Protein AF-A0A950EB93-F1 (afdb_monomer_lite)

pLDDT: mean 78.2, std 15.61, range [37.44, 93.44]

Foldseek 3Di:
DPPDDVVVVLVVLCPCVVVLVVLQVVCVVVVPDPVLNVLSVQLNVLSVQSVCCCVPPVPPDDPVSVVSRVVSVVSVVVSVVVCVVVDPPVD

Structure (mmCIF, N/CA/C/O backbone):
data_AF-A0A950EB93-F1
#
_entry.id   AF-A0A950EB93-F1
#
loop_
_atom_site.group_PDB
_atom_site.id
_atom_site.type_symbol
_atom_site.label_atom_id
_atom_site.label_alt_id
_atom_site.label_comp_id
_atom_site.label_asym_id
_atom_site.label_entity_id
_atom_site.label_seq_id
_atom_site.pdbx_PDB_ins_code
_atom_site.Cartn_x
_atom_site.Cartn_y
_atom_site.Cartn_z
_atom_site.occupancy
_atom_site.B_iso_or_equiv
_atom_site.auth_seq_id
_atom_site.auth_comp_id
_atom_site.auth_asym_id
_atom_site.auth_atom_id
_atom_site.pdbx_PDB_model_num
ATOM 1 N N . MET A 1 1 ? -2.356 -10.525 -35.080 1.00 37.44 1 MET A N 1
ATOM 2 C CA . MET A 1 1 ? -2.664 -10.161 -33.682 1.00 37.44 1 MET A CA 1
ATOM 3 C C . MET A 1 1 ? -1.588 -10.737 -32.773 1.00 37.44 1 MET A C 1
ATOM 5 O O . MET A 1 1 ? -1.713 -11.854 -32.305 1.00 37.44 1 MET A O 1
ATOM 9 N N . THR A 1 2 ? -0.513 -9.990 -32.551 1.00 39.56 2 THR A N 1
ATOM 10 C CA . THR A 1 2 ? 0.471 -10.243 -31.483 1.00 39.56 2 THR A CA 1
ATOM 11 C C . THR A 1 2 ? 0.465 -9.004 -30.594 1.00 39.56 2 THR A C 1
ATOM 13 O O . THR A 1 2 ? 1.418 -8.236 -30.547 1.00 39.56 2 THR A O 1
ATOM 16 N N . LEU A 1 3 ? -0.705 -8.744 -30.003 1.00 45.53 3 LEU A N 1
ATOM 17 C CA . LEU A 1 3 ? -1.058 -7.509 -29.287 1.00 45.53 3 LEU A CA 1
ATOM 18 C C . LEU A 1 3 ? -0.623 -7.528 -27.808 1.00 45.53 3 LEU A C 1
ATOM 20 O O . LEU A 1 3 ? -0.939 -6.615 -27.058 1.00 45.53 3 LEU A O 1
ATOM 24 N N . CYS A 1 4 ? 0.133 -8.551 -27.405 1.00 48.12 4 CYS A N 1
ATOM 25 C CA . CYS A 1 4 ? 0.766 -8.670 -26.095 1.00 48.12 4 CYS A CA 1
ATOM 26 C C . CYS A 1 4 ? 2.272 -8.442 -26.258 1.00 48.12 4 CYS A C 1
ATOM 28 O O . CYS A 1 4 ? 3.071 -9.374 -26.203 1.00 48.12 4 CYS A O 1
ATOM 30 N N . GLY A 1 5 ? 2.664 -7.202 -26.547 1.00 49.81 5 GLY A N 1
ATOM 31 C CA . GLY A 1 5 ? 4.054 -6.796 -26.363 1.00 49.81 5 GLY A CA 1
ATOM 32 C C . GLY A 1 5 ? 4.377 -6.664 -24.864 1.00 49.81 5 GLY A C 1
ATOM 33 O O . GLY A 1 5 ? 3.453 -6.543 -24.060 1.00 49.81 5 GLY A O 1
ATOM 34 N N . PRO A 1 6 ? 5.663 -6.561 -24.473 1.00 48.91 6 PRO A N 1
ATOM 35 C CA . PRO A 1 6 ? 6.117 -6.355 -23.082 1.00 48.91 6 PRO A CA 1
ATOM 36 C C . PRO A 1 6 ? 5.498 -5.137 -22.366 1.00 48.91 6 PRO A C 1
ATOM 38 O O . PRO A 1 6 ? 5.728 -4.916 -21.179 1.00 48.91 6 PRO A O 1
ATOM 41 N N . ALA A 1 7 ? 4.744 -4.317 -23.101 1.00 47.22 7 ALA A N 1
ATOM 42 C CA . ALA A 1 7 ? 3.968 -3.199 -22.602 1.00 47.22 7 ALA A CA 1
ATOM 43 C C . ALA A 1 7 ? 2.771 -3.637 -21.739 1.00 47.22 7 ALA A C 1
ATOM 45 O O . ALA A 1 7 ? 2.458 -2.937 -20.784 1.00 47.22 7 ALA A O 1
ATOM 46 N N . THR A 1 8 ? 2.117 -4.777 -22.002 1.00 48.03 8 THR A N 1
ATOM 47 C CA . THR A 1 8 ? 0.878 -5.152 -21.286 1.00 48.03 8 THR A CA 1
ATOM 48 C C . THR A 1 8 ? 1.110 -5.729 -19.891 1.00 48.03 8 THR A C 1
ATOM 50 O O . THR A 1 8 ? 0.263 -5.541 -19.024 1.00 48.03 8 THR A O 1
ATOM 53 N N . GLU A 1 9 ? 2.263 -6.351 -19.618 1.00 51.16 9 GLU A N 1
ATOM 54 C CA . GLU A 1 9 ? 2.582 -6.826 -18.259 1.00 51.16 9 GLU A CA 1
ATOM 55 C C . GLU A 1 9 ? 2.673 -5.673 -17.255 1.00 51.16 9 GLU A C 1
ATOM 57 O O . GLU A 1 9 ? 2.283 -5.830 -16.105 1.00 51.16 9 GLU A O 1
ATOM 62 N N . SER A 1 10 ? 3.124 -4.490 -17.688 1.00 52.03 10 SER A N 1
ATOM 63 C CA . SER A 1 10 ? 3.315 -3.343 -16.791 1.00 52.03 10 SER A CA 1
ATOM 64 C C . SER A 1 10 ? 2.004 -2.686 -16.337 1.00 52.03 10 SER A C 1
ATOM 66 O O . SER A 1 10 ? 2.002 -1.998 -15.320 1.00 52.03 10 SER A O 1
ATOM 68 N N . TYR A 1 11 ? 0.889 -2.895 -17.049 1.00 53.62 11 TYR A N 1
ATOM 69 C CA . TYR A 1 11 ? -0.393 -2.238 -16.746 1.00 53.62 11 TYR A CA 1
ATOM 70 C C . TYR A 1 11 ? -1.349 -3.081 -15.900 1.00 53.62 11 TYR A C 1
ATOM 72 O O . TYR A 1 11 ? -2.151 -2.502 -15.167 1.00 53.62 11 TYR A O 1
ATOM 80 N N . THR A 1 12 ? -1.235 -4.416 -15.910 1.00 55.16 12 THR A N 1
ATOM 81 C CA . THR A 1 12 ? -1.984 -5.312 -14.993 1.00 55.16 12 THR A CA 1
ATOM 82 C C . THR A 1 12 ? -1.780 -4.913 -13.531 1.00 55.16 12 THR A C 1
ATOM 84 O O . THR A 1 12 ? -2.636 -5.048 -12.663 1.00 55.16 12 THR A O 1
ATOM 87 N N . TYR A 1 13 ? -0.626 -4.330 -13.282 1.00 53.97 13 TYR A N 1
ATOM 88 C CA . TYR A 1 13 ? -0.173 -3.812 -12.022 1.00 53.97 13 TYR A CA 1
ATOM 89 C C . TYR A 1 13 ? -0.898 -2.523 -11.552 1.00 53.97 13 TYR A C 1
ATOM 91 O O . TYR A 1 13 ? -1.045 -2.276 -10.353 1.00 53.97 13 TYR A O 1
ATOM 99 N N . LEU A 1 14 ? -1.464 -1.701 -12.430 1.00 64.19 14 LEU A N 1
ATOM 100 C CA . LEU A 1 14 ? -2.201 -0.510 -11.974 1.00 64.19 14 LEU A CA 1
ATOM 101 C C . LEU A 1 14 ? -3.633 -0.807 -11.501 1.00 64.19 14 LEU A C 1
ATOM 103 O O . LEU A 1 14 ? -4.280 0.082 -10.952 1.00 64.19 14 LEU A O 1
ATOM 107 N N . ILE A 1 15 ? -4.107 -2.052 -11.620 1.00 72.19 15 ILE A N 1
ATOM 108 C CA . ILE A 1 15 ? -5.468 -2.454 -11.224 1.00 72.19 15 ILE A CA 1
ATOM 109 C C . ILE A 1 15 ? -5.737 -2.208 -9.728 1.00 72.19 15 ILE A C 1
ATOM 111 O O . ILE A 1 15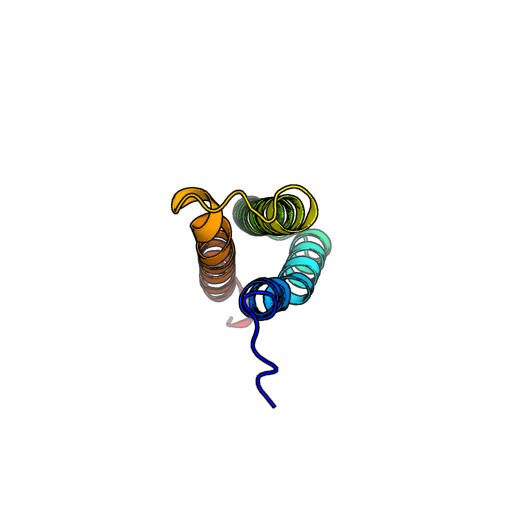 ? -6.858 -1.876 -9.352 1.00 72.19 15 ILE A O 1
ATOM 115 N N . LEU A 1 16 ? -4.714 -2.305 -8.870 1.00 77.50 16 LEU A N 1
ATOM 116 C CA . LEU A 1 16 ? -4.852 -2.079 -7.423 1.00 77.50 16 LEU A CA 1
ATOM 117 C C . LEU A 1 16 ? -4.879 -0.599 -7.016 1.00 77.50 16 LEU A C 1
ATOM 119 O O . LEU A 1 16 ? -5.306 -0.288 -5.907 1.00 77.50 16 LEU A O 1
ATOM 123 N N . ALA A 1 17 ? -4.463 0.322 -7.889 1.00 80.31 17 ALA A N 1
ATOM 124 C CA . ALA A 1 17 ? -4.414 1.749 -7.572 1.00 80.31 17 ALA A CA 1
ATOM 125 C C . ALA A 1 17 ? -5.766 2.329 -7.096 1.00 80.31 17 ALA A C 1
ATOM 127 O O . ALA A 1 17 ? -5.780 2.946 -6.030 1.00 80.31 17 ALA A O 1
ATOM 128 N N . PRO A 1 18 ? -6.906 2.121 -7.793 1.00 83.25 18 PRO A N 1
ATOM 129 C CA . PRO A 1 18 ? -8.195 2.638 -7.328 1.00 83.25 18 PRO A CA 1
ATOM 130 C C . PRO A 1 18 ? -8.618 2.042 -5.982 1.00 83.25 18 PRO A C 1
ATOM 132 O O . PRO A 1 18 ? -9.113 2.769 -5.125 1.00 83.25 18 PRO A O 1
ATOM 135 N N . ALA A 1 19 ? -8.376 0.745 -5.765 1.00 86.81 19 ALA A N 1
ATOM 136 C CA . ALA A 1 19 ? -8.707 0.087 -4.505 1.00 86.81 19 ALA A CA 1
ATOM 137 C C . ALA A 1 19 ? -7.921 0.694 -3.333 1.00 86.81 19 ALA A C 1
ATOM 139 O O . ALA A 1 19 ? -8.517 1.045 -2.319 1.00 86.81 19 ALA A O 1
ATOM 140 N N . ILE A 1 20 ? -6.609 0.894 -3.496 1.00 88.25 20 ILE A N 1
ATOM 141 C CA . ILE A 1 20 ? -5.753 1.480 -2.454 1.00 88.25 20 ILE A CA 1
ATOM 142 C C . ILE A 1 20 ? -6.146 2.935 -2.161 1.00 88.25 20 ILE A C 1
ATOM 144 O O . ILE A 1 20 ? -6.168 3.354 -1.009 1.00 88.25 20 ILE A O 1
ATOM 148 N N . VAL A 1 21 ? -6.481 3.728 -3.180 1.00 89.81 21 VAL A N 1
ATOM 149 C CA . VAL A 1 21 ? -6.900 5.125 -2.967 1.00 89.81 21 VAL A CA 1
ATOM 150 C C . VAL A 1 21 ? -8.203 5.191 -2.167 1.00 89.81 21 VAL A C 1
ATOM 152 O O . VAL A 1 21 ? -8.316 5.998 -1.242 1.00 89.81 21 VAL A O 1
ATOM 155 N N . LEU A 1 22 ? -9.170 4.324 -2.481 1.00 90.44 22 LEU A N 1
ATOM 156 C CA . LEU A 1 22 ? -10.425 4.248 -1.735 1.00 90.44 22 LEU A CA 1
ATOM 157 C C . LEU A 1 22 ? -10.207 3.778 -0.295 1.00 90.44 22 LEU A C 1
ATOM 159 O O . LEU A 1 22 ? -10.802 4.353 0.616 1.00 90.44 22 LEU A O 1
ATOM 163 N N . THR A 1 23 ? -9.333 2.794 -0.060 1.00 89.25 23 THR A N 1
ATOM 164 C CA . THR A 1 23 ? -9.030 2.341 1.307 1.00 89.25 23 THR A CA 1
ATOM 165 C C . THR A 1 23 ? -8.298 3.408 2.115 1.00 89.25 23 THR A C 1
ATOM 167 O O . THR A 1 23 ? -8.617 3.581 3.287 1.00 89.25 23 THR A O 1
ATOM 170 N N . VAL A 1 24 ? -7.391 4.189 1.513 1.00 92.00 24 VAL A N 1
ATOM 171 C CA . VAL A 1 24 ? -6.772 5.361 2.168 1.00 92.00 24 VAL A CA 1
ATOM 172 C C . VAL A 1 24 ? -7.842 6.380 2.555 1.00 92.00 24 VAL A C 1
ATOM 174 O O . VAL A 1 24 ? -7.899 6.806 3.710 1.00 92.00 24 VAL A O 1
ATOM 177 N N . ALA A 1 25 ? -8.709 6.757 1.613 1.00 91.94 25 ALA A N 1
ATOM 178 C CA . ALA A 1 25 ? -9.773 7.723 1.869 1.00 91.94 25 ALA A CA 1
ATOM 179 C C . ALA A 1 25 ? -10.710 7.243 2.990 1.00 91.94 25 ALA A C 1
ATOM 181 O O . ALA A 1 25 ? -11.042 8.015 3.891 1.00 91.94 25 ALA A O 1
ATOM 182 N N . HIS A 1 26 ? -11.068 5.957 2.982 1.00 90.25 26 HIS A N 1
ATOM 183 C CA . HIS A 1 26 ? -11.883 5.344 4.023 1.00 90.25 26 HIS A CA 1
ATOM 184 C C . HIS A 1 26 ? -11.168 5.315 5.381 1.00 90.25 26 HIS A C 1
ATOM 186 O O . HIS A 1 26 ? -11.727 5.792 6.365 1.00 90.25 26 HIS A O 1
ATOM 192 N N . ALA A 1 27 ? -9.919 4.845 5.445 1.00 88.44 27 ALA A N 1
ATOM 193 C CA . ALA A 1 27 ? -9.159 4.722 6.690 1.00 88.44 27 ALA A CA 1
ATOM 194 C C . ALA A 1 27 ? -8.979 6.068 7.413 1.00 88.44 27 ALA A C 1
ATOM 196 O O . ALA A 1 27 ? -9.054 6.144 8.644 1.00 88.44 27 ALA A O 1
ATOM 197 N N . TYR A 1 28 ? -8.769 7.148 6.655 1.00 89.56 28 TYR A N 1
ATOM 198 C CA . TYR A 1 28 ? -8.662 8.499 7.209 1.00 89.56 28 TYR A CA 1
ATOM 199 C C . TYR A 1 28 ? -10.031 9.125 7.509 1.00 89.56 28 TYR A C 1
ATOM 201 O O . TYR A 1 28 ? -10.161 9.805 8.528 1.00 89.56 28 TYR A O 1
ATOM 209 N N . GLY A 1 29 ? -11.048 8.878 6.677 1.00 89.00 29 GLY A N 1
ATOM 210 C CA . GLY A 1 29 ? -12.413 9.368 6.891 1.00 89.00 29 GLY A CA 1
ATOM 211 C C . GLY A 1 29 ? -13.096 8.742 8.111 1.00 89.00 29 GLY A C 1
ATOM 212 O O . GLY A 1 29 ? -13.684 9.456 8.919 1.00 89.00 29 GLY A O 1
ATOM 213 N N . ALA A 1 30 ? -12.946 7.429 8.293 1.00 86.56 30 ALA A N 1
ATOM 214 C CA . ALA A 1 30 ? -13.494 6.668 9.416 1.00 86.56 30 ALA A CA 1
ATOM 215 C C . ALA A 1 30 ? -12.658 6.782 10.706 1.00 86.56 30 ALA A C 1
ATOM 217 O O . ALA A 1 30 ? -13.028 6.210 11.725 1.00 86.56 30 ALA A O 1
ATOM 218 N N . ARG A 1 31 ? -11.533 7.519 10.682 1.00 85.19 31 ARG A N 1
ATOM 219 C CA . ARG A 1 31 ? -10.586 7.647 11.809 1.00 85.19 31 ARG A CA 1
ATOM 220 C C . ARG A 1 31 ? -10.170 6.289 12.391 1.00 85.19 31 ARG A C 1
ATOM 222 O O . ARG A 1 31 ? -10.121 6.124 13.608 1.00 85.19 31 ARG A O 1
ATOM 229 N N . GLN A 1 32 ? -9.828 5.345 11.513 1.00 85.69 32 GLN A N 1
ATOM 230 C CA . GLN A 1 32 ? -9.318 4.033 11.914 1.00 85.69 32 GLN A CA 1
ATOM 231 C C . GLN A 1 32 ? -8.083 4.160 12.831 1.00 85.69 32 GLN A C 1
ATOM 233 O O . GLN A 1 32 ? -7.381 5.184 12.790 1.00 85.69 32 GLN A O 1
ATOM 238 N N . PRO A 1 33 ? -7.782 3.136 13.651 1.00 87.50 33 PRO A N 1
ATOM 239 C CA . PRO A 1 33 ? -6.612 3.136 14.518 1.00 87.50 33 PRO A CA 1
ATOM 240 C C . PRO A 1 33 ? -5.318 3.432 13.749 1.00 87.50 33 PRO A C 1
ATOM 242 O O . PRO A 1 33 ? -5.163 3.117 12.565 1.00 87.50 33 PRO A O 1
ATOM 245 N N . VAL A 1 34 ? -4.360 4.050 14.446 1.00 88.88 34 VAL A N 1
ATOM 246 C CA . VAL A 1 34 ? -3.092 4.535 13.866 1.00 88.88 34 VAL A CA 1
ATOM 247 C C . VAL A 1 34 ? -2.327 3.418 13.149 1.00 88.88 34 VAL A C 1
ATOM 249 O O . VAL A 1 34 ? -1.720 3.670 12.111 1.00 88.88 34 VAL A O 1
ATOM 252 N N . LEU A 1 35 ? -2.412 2.182 13.652 1.00 89.19 35 LEU A N 1
ATOM 253 C CA . LEU A 1 35 ? -1.791 1.005 13.042 1.00 89.19 35 LEU A CA 1
ATOM 254 C C . LEU A 1 35 ? -2.357 0.722 11.642 1.00 89.19 35 LEU A C 1
ATOM 256 O O . LEU A 1 35 ? -1.595 0.610 10.682 1.00 89.19 35 LEU A O 1
ATOM 260 N N . LEU A 1 36 ? -3.686 0.680 11.504 1.00 87.88 36 LEU A N 1
ATOM 261 C CA . LEU A 1 36 ? -4.365 0.454 10.226 1.00 87.88 36 LEU A CA 1
ATOM 262 C C . LEU A 1 36 ? -4.082 1.586 9.230 1.00 87.88 36 LEU A C 1
ATOM 264 O O . LEU A 1 36 ? -3.756 1.333 8.069 1.00 87.88 36 LEU A O 1
ATOM 268 N N . ARG A 1 37 ? -4.099 2.839 9.698 1.00 90.06 37 ARG A N 1
ATOM 269 C CA . ARG A 1 37 ? -3.732 4.005 8.876 1.00 90.06 37 ARG A CA 1
ATOM 270 C C . ARG A 1 37 ? -2.278 3.943 8.405 1.00 90.06 37 ARG A C 1
ATOM 272 O O . ARG A 1 37 ? -2.001 4.281 7.255 1.00 90.06 37 ARG A O 1
ATOM 279 N N . GLY A 1 38 ? -1.362 3.488 9.260 1.00 91.00 38 GLY A N 1
ATOM 280 C CA . GLY A 1 38 ? 0.045 3.276 8.917 1.00 91.00 38 GLY A CA 1
ATOM 281 C C . GLY A 1 38 ? 0.232 2.213 7.833 1.00 91.00 38 GLY A C 1
ATOM 282 O O . GLY A 1 38 ? 0.948 2.452 6.858 1.00 91.00 38 GLY A O 1
ATOM 283 N N . LEU A 1 39 ? -0.462 1.077 7.945 1.00 90.50 39 LEU A N 1
ATOM 284 C CA . LEU A 1 39 ? -0.417 0.004 6.945 1.00 90.50 39 LEU A CA 1
ATOM 285 C C . LEU A 1 39 ? -0.930 0.463 5.579 1.00 90.50 39 LEU A C 1
ATOM 287 O O . LEU A 1 39 ? -0.240 0.297 4.574 1.00 90.50 39 LEU A O 1
ATOM 291 N N . VAL A 1 40 ? -2.099 1.104 5.543 1.00 91.81 40 VAL A N 1
ATOM 292 C CA . VAL A 1 40 ? -2.702 1.601 4.296 1.00 91.81 40 VAL A CA 1
ATOM 293 C C . VAL A 1 40 ? -1.836 2.674 3.642 1.00 91.81 40 VAL A C 1
ATOM 295 O O . VAL A 1 40 ? -1.637 2.655 2.427 1.00 91.81 40 VAL A O 1
ATOM 298 N N . SER A 1 41 ? -1.251 3.567 4.441 1.00 93.44 41 SER A N 1
ATOM 299 C CA . SER A 1 41 ? -0.323 4.585 3.934 1.00 93.44 41 SER A CA 1
ATOM 300 C C . SER A 1 41 ? 0.933 3.954 3.332 1.00 93.44 41 SER A C 1
ATOM 302 O O . SER A 1 41 ? 1.411 4.408 2.297 1.00 93.44 41 SER A O 1
ATOM 304 N N . THR A 1 42 ? 1.442 2.881 3.942 1.00 92.31 42 THR A N 1
ATOM 305 C CA . THR A 1 42 ? 2.621 2.151 3.452 1.00 92.31 42 THR A CA 1
ATOM 306 C C . THR A 1 42 ? 2.318 1.396 2.154 1.00 92.31 42 THR A C 1
ATOM 308 O O . THR 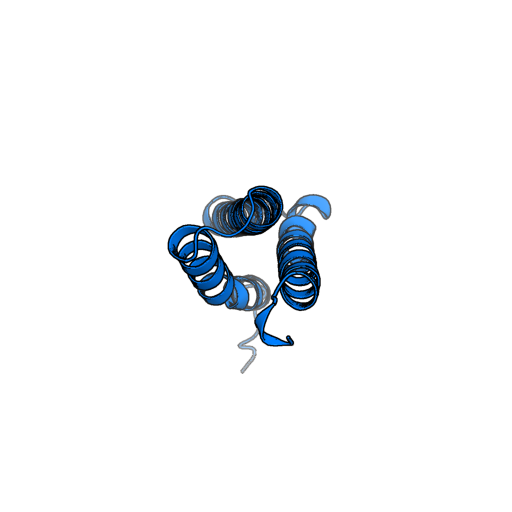A 1 42 ? 3.111 1.421 1.214 1.00 92.31 42 THR A O 1
ATOM 311 N N . ALA A 1 43 ? 1.141 0.770 2.048 1.00 90.81 43 ALA A N 1
ATOM 312 C CA . ALA A 1 43 ? 0.689 0.162 0.796 1.00 90.81 43 ALA A CA 1
ATOM 313 C C . ALA A 1 43 ? 0.592 1.209 -0.329 1.00 90.81 43 ALA A C 1
ATOM 315 O O . ALA A 1 43 ? 1.047 0.963 -1.452 1.00 90.81 43 ALA A O 1
ATOM 316 N N . PHE A 1 44 ? 0.060 2.395 -0.015 1.00 90.94 44 PHE A N 1
ATOM 317 C CA . PHE A 1 44 ? -0.066 3.506 -0.955 1.00 90.94 44 PHE A CA 1
ATOM 318 C C . PHE A 1 44 ? 1.284 4.060 -1.423 1.00 90.94 44 PHE A C 1
ATOM 320 O O . PHE A 1 44 ? 1.472 4.263 -2.625 1.00 90.94 44 PHE A O 1
ATOM 327 N N . THR A 1 45 ? 2.253 4.251 -0.524 1.00 91.56 45 THR A N 1
ATOM 328 C CA . THR A 1 45 ? 3.593 4.721 -0.911 1.00 91.56 45 THR A CA 1
ATOM 329 C C . THR A 1 45 ? 4.316 3.716 -1.806 1.00 91.56 45 THR A C 1
ATOM 331 O O . THR A 1 45 ? 4.940 4.124 -2.786 1.00 91.56 45 THR A O 1
ATOM 334 N N . PHE A 1 46 ? 4.187 2.411 -1.548 1.00 89.31 46 PHE A N 1
ATOM 335 C CA . PHE A 1 46 ? 4.730 1.381 -2.440 1.00 89.31 46 PHE A CA 1
ATOM 336 C C . PHE A 1 46 ? 4.064 1.381 -3.817 1.00 89.31 46 PHE A C 1
ATOM 338 O O . PHE A 1 46 ? 4.759 1.256 -4.825 1.00 89.31 46 PHE A O 1
ATOM 345 N N . GLN A 1 47 ? 2.750 1.601 -3.889 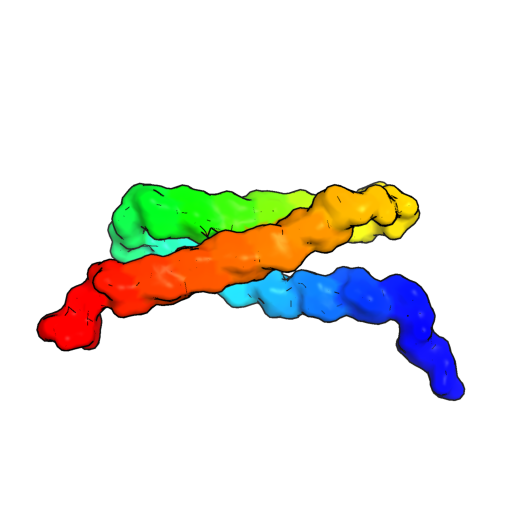1.00 87.69 47 GLN A N 1
ATOM 346 C CA . GLN A 1 47 ? 2.053 1.699 -5.171 1.00 87.69 47 GLN A CA 1
ATOM 347 C C . GLN A 1 47 ? 2.492 2.942 -5.964 1.00 87.69 47 GLN A C 1
ATOM 349 O O . GLN A 1 47 ? 2.723 2.852 -7.171 1.00 87.69 47 GLN A O 1
ATOM 354 N N . LEU A 1 48 ? 2.672 4.087 -5.293 1.00 88.19 48 LEU A N 1
ATOM 355 C CA . LEU A 1 48 ? 3.233 5.296 -5.905 1.00 88.19 48 LEU A CA 1
ATOM 356 C C . LEU A 1 48 ? 4.657 5.065 -6.411 1.00 88.19 48 LEU A C 1
ATOM 358 O O . LEU A 1 48 ? 4.988 5.495 -7.514 1.00 88.19 48 LEU A O 1
ATOM 362 N N . LEU A 1 49 ? 5.488 4.361 -5.642 1.00 87.56 49 LEU A N 1
ATOM 363 C CA . LEU A 1 49 ? 6.858 4.046 -6.038 1.00 87.56 49 LEU A CA 1
ATOM 364 C C . LEU A 1 49 ? 6.894 3.120 -7.264 1.00 87.56 49 LEU A C 1
ATOM 366 O O . LEU A 1 49 ? 7.669 3.364 -8.191 1.00 87.56 49 LEU A O 1
ATOM 370 N N . ALA A 1 50 ? 6.025 2.107 -7.312 1.00 84.00 50 ALA A N 1
ATOM 371 C CA . ALA A 1 50 ? 5.872 1.233 -8.474 1.00 84.00 50 ALA A CA 1
ATOM 372 C C . ALA A 1 50 ? 5.415 2.017 -9.720 1.00 84.00 50 ALA A C 1
ATOM 374 O O . ALA A 1 50 ? 6.013 1.878 -10.790 1.00 84.00 50 ALA A O 1
ATOM 375 N N . ALA A 1 51 ? 4.421 2.901 -9.573 1.00 83.38 51 ALA A N 1
ATOM 376 C CA . ALA A 1 51 ? 3.919 3.747 -10.657 1.00 83.38 51 ALA A CA 1
ATOM 377 C C . ALA A 1 51 ? 4.967 4.761 -11.151 1.00 83.38 51 ALA A C 1
ATOM 379 O O . ALA A 1 51 ? 5.149 4.931 -12.361 1.00 83.38 51 ALA A O 1
ATOM 380 N N . ALA A 1 52 ? 5.702 5.397 -10.234 1.00 85.00 52 ALA A N 1
ATOM 381 C CA . ALA A 1 52 ? 6.791 6.312 -10.561 1.00 85.00 52 ALA A CA 1
ATOM 382 C C . ALA A 1 52 ? 7.911 5.580 -11.309 1.00 85.00 52 ALA A C 1
ATOM 384 O O . ALA A 1 52 ? 8.377 6.046 -12.348 1.00 85.00 52 ALA A O 1
ATOM 385 N N . ARG A 1 53 ? 8.297 4.387 -10.848 1.00 84.12 53 ARG A N 1
ATOM 386 C CA . ARG A 1 53 ? 9.301 3.563 -11.527 1.00 84.12 53 ARG A CA 1
ATOM 387 C C . ARG A 1 53 ? 8.843 3.137 -12.924 1.00 84.12 53 ARG A C 1
ATOM 389 O O . ARG A 1 53 ? 9.647 3.196 -13.852 1.00 84.12 53 ARG A O 1
ATOM 396 N N . ALA A 1 54 ? 7.580 2.747 -13.095 1.00 79.06 54 ALA A N 1
ATOM 397 C CA . ALA A 1 54 ? 7.026 2.403 -14.405 1.00 79.06 54 ALA A CA 1
ATOM 398 C C . ALA A 1 54 ? 7.012 3.605 -15.369 1.00 79.06 54 ALA A C 1
ATOM 400 O O . ALA A 1 54 ? 7.305 3.438 -16.551 1.00 79.06 54 ALA A O 1
ATOM 401 N N . SER A 1 55 ? 6.733 4.807 -14.856 1.00 80.88 55 SER A N 1
ATOM 402 C CA . SER A 1 55 ? 6.604 6.031 -15.661 1.00 80.88 55 SER A CA 1
ATOM 403 C C . SER A 1 55 ? 7.951 6.667 -16.021 1.00 80.88 55 SER A C 1
ATOM 405 O O . SER A 1 55 ? 8.154 7.069 -17.162 1.00 80.88 55 SER A O 1
ATOM 407 N N . PHE A 1 56 ? 8.885 6.748 -15.068 1.00 82.25 56 PHE A N 1
ATOM 408 C CA . PHE A 1 56 ? 10.162 7.453 -15.243 1.00 82.25 56 PHE A CA 1
ATOM 409 C C . PHE A 1 56 ? 11.335 6.522 -15.584 1.00 82.25 56 PHE A C 1
ATOM 411 O O . PHE A 1 56 ? 12.298 6.958 -16.210 1.00 82.25 56 PHE A O 1
ATOM 418 N N . PHE A 1 57 ? 11.266 5.234 -15.218 1.00 82.62 57 PHE A N 1
ATOM 419 C CA . PHE A 1 57 ? 12.356 4.266 -15.411 1.00 82.62 57 PHE A CA 1
ATOM 420 C C . PHE A 1 57 ? 11.861 2.900 -15.953 1.00 82.62 57 PHE A C 1
ATOM 422 O O . PHE A 1 57 ? 12.086 1.844 -15.338 1.00 82.62 57 PHE A O 1
ATOM 429 N N . PRO A 1 58 ? 11.224 2.860 -17.141 1.00 73.06 58 PRO A N 1
ATOM 430 C CA . PRO A 1 58 ? 10.617 1.640 -17.695 1.00 73.06 58 PRO A CA 1
ATOM 431 C C . PRO A 1 58 ? 11.630 0.519 -18.003 1.00 73.06 58 PRO A C 1
ATOM 433 O O . PRO A 1 58 ? 11.297 -0.668 -17.950 1.00 73.06 58 PRO A O 1
ATOM 436 N N . HIS A 1 59 ? 12.898 0.866 -18.235 1.00 77.81 59 HIS A N 1
ATOM 437 C CA . HIS A 1 59 ? 13.979 -0.095 -18.490 1.00 77.81 59 HIS A CA 1
ATOM 438 C C . HIS A 1 59 ? 14.678 -0.589 -17.210 1.00 77.81 59 HIS A C 1
ATOM 440 O O . HIS A 1 59 ? 15.415 -1.571 -17.251 1.00 77.81 59 HIS A O 1
ATOM 446 N N . PHE A 1 60 ? 14.421 0.041 -16.059 1.00 75.88 60 PHE A N 1
ATOM 447 C CA . PHE A 1 60 ? 15.036 -0.315 -14.778 1.00 75.88 60 PHE A CA 1
ATOM 448 C C . PHE A 1 60 ? 14.318 -1.501 -14.119 1.00 75.88 60 PHE A C 1
ATOM 450 O O . PHE A 1 60 ? 13.421 -1.319 -13.300 1.00 75.88 60 PHE A O 1
ATOM 457 N N . LYS A 1 61 ? 14.688 -2.728 -14.503 1.00 71.94 61 LYS A N 1
ATOM 458 C CA . LYS A 1 61 ? 13.998 -3.975 -14.115 1.00 71.94 61 LYS A CA 1
ATOM 459 C C . LYS A 1 61 ? 14.777 -4.884 -13.134 1.00 71.94 61 LYS A C 1
ATOM 461 O O . LYS A 1 61 ? 14.761 -6.098 -13.335 1.00 71.94 61 LYS A O 1
ATOM 466 N N . PRO A 1 62 ? 15.481 -4.388 -12.095 1.00 79.06 62 PRO A N 1
ATOM 467 C CA . PRO A 1 62 ? 16.035 -5.295 -11.095 1.00 79.06 62 PRO A CA 1
ATOM 468 C C . PRO A 1 62 ? 14.898 -5.994 -10.338 1.00 79.06 62 PRO A C 1
ATOM 470 O O . PRO A 1 62 ? 13.852 -5.392 -10.086 1.00 79.06 62 PRO A O 1
ATOM 473 N N . PHE A 1 63 ? 15.116 -7.252 -9.949 1.00 75.31 63 PHE A N 1
ATOM 474 C CA . PHE A 1 63 ? 14.114 -8.095 -9.284 1.00 75.31 63 PHE A CA 1
ATOM 475 C C . PHE A 1 63 ? 13.436 -7.390 -8.097 1.00 75.31 63 PHE A C 1
ATOM 477 O O . PHE A 1 63 ? 12.214 -7.335 -8.021 1.00 75.31 63 PHE A O 1
ATOM 484 N N . TRP A 1 64 ? 14.222 -6.734 -7.238 1.00 74.62 64 TRP A N 1
ATOM 485 C CA . TRP A 1 64 ? 13.715 -5.974 -6.091 1.00 74.62 64 TRP A CA 1
ATOM 486 C C . TRP A 1 64 ? 12.733 -4.856 -6.463 1.00 74.62 64 TRP A C 1
ATOM 488 O O . TRP A 1 64 ? 11.772 -4.630 -5.735 1.00 74.62 64 TRP A O 1
ATOM 498 N N . ALA A 1 65 ? 12.928 -4.181 -7.602 1.00 74.00 65 ALA A N 1
ATOM 499 C CA . ALA A 1 65 ? 12.034 -3.112 -8.050 1.00 74.00 65 ALA A CA 1
ATOM 500 C C . ALA A 1 65 ? 10.708 -3.650 -8.610 1.00 74.00 65 ALA A C 1
ATOM 502 O O . ALA A 1 65 ? 9.686 -2.974 -8.520 1.00 74.00 65 ALA A O 1
ATOM 503 N N . LEU A 1 66 ? 10.712 -4.864 -9.169 1.00 76.31 66 LEU A N 1
ATOM 504 C CA . LEU A 1 66 ? 9.494 -5.548 -9.616 1.00 76.31 66 LEU A CA 1
ATOM 505 C C . LEU A 1 66 ? 8.687 -6.094 -8.426 1.00 76.31 66 LEU A C 1
ATOM 507 O O . LEU A 1 66 ? 7.462 -6.157 -8.493 1.00 76.31 66 LEU A O 1
ATOM 511 N N . SER A 1 67 ? 9.355 -6.407 -7.312 1.00 82.31 67 SER A N 1
ATOM 512 C CA . SER A 1 67 ? 8.719 -6.903 -6.085 1.00 82.31 67 SER A CA 1
ATOM 513 C C . SER A 1 67 ? 7.981 -5.835 -5.268 1.00 82.31 67 SER A C 1
ATOM 515 O O . SER A 1 67 ? 7.149 -6.189 -4.438 1.00 82.31 67 SER A O 1
ATOM 517 N N . ILE A 1 68 ? 8.220 -4.538 -5.502 1.00 83.75 68 ILE A N 1
ATOM 518 C CA . ILE A 1 68 ? 7.551 -3.428 -4.777 1.00 83.75 68 ILE A CA 1
ATOM 519 C C . ILE A 1 68 ? 6.025 -3.547 -4.858 1.00 83.75 68 ILE A C 1
ATOM 521 O O . ILE A 1 68 ? 5.289 -3.249 -3.920 1.00 83.75 68 ILE A O 1
ATOM 525 N N . GLN A 1 69 ? 5.557 -4.034 -5.992 1.00 82.56 69 GLN A N 1
ATOM 526 C CA . GLN A 1 69 ? 4.160 -4.182 -6.300 1.00 82.56 69 GLN A CA 1
ATOM 527 C C . GLN A 1 69 ? 3.456 -5.326 -5.549 1.00 82.56 69 GLN A C 1
ATOM 529 O O . GLN A 1 69 ? 2.470 -5.053 -4.861 1.00 82.56 69 GLN A O 1
ATOM 534 N N . PRO A 1 70 ? 3.904 -6.595 -5.641 1.00 85.38 70 PRO A N 1
ATOM 535 C CA . PRO A 1 70 ? 3.333 -7.655 -4.819 1.00 85.38 70 PRO A CA 1
ATOM 536 C C . PRO A 1 70 ? 3.509 -7.369 -3.323 1.00 85.38 70 PRO A C 1
ATOM 538 O O . PRO A 1 70 ? 2.652 -7.763 -2.538 1.00 85.38 70 PRO A O 1
ATOM 541 N N . LEU A 1 71 ? 4.547 -6.621 -2.920 1.00 87.81 71 LEU A N 1
ATOM 542 C CA . LEU A 1 71 ? 4.673 -6.125 -1.547 1.00 87.81 71 LEU A CA 1
ATOM 543 C C . LEU A 1 71 ? 3.558 -5.135 -1.183 1.00 87.81 71 LEU A C 1
ATOM 545 O O . LEU A 1 71 ? 2.941 -5.303 -0.137 1.00 87.81 71 LEU A O 1
ATOM 549 N N . SER A 1 72 ? 3.244 -4.156 -2.038 1.00 88.81 72 SER A N 1
ATOM 550 C CA . SER A 1 72 ? 2.094 -3.257 -1.832 1.00 88.81 72 SER A CA 1
ATOM 551 C C . SER A 1 72 ? 0.785 -4.041 -1.675 1.00 88.81 72 SER A C 1
ATOM 553 O O . SER A 1 72 ? 0.042 -3.822 -0.717 1.00 88.81 72 SER A O 1
ATOM 555 N N . ALA A 1 73 ? 0.545 -5.018 -2.557 1.00 88.12 73 ALA A N 1
ATOM 556 C CA . ALA A 1 73 ? -0.628 -5.886 -2.487 1.00 88.12 73 ALA A CA 1
ATOM 557 C C . ALA A 1 73 ? -0.666 -6.714 -1.190 1.00 88.12 73 ALA A C 1
ATOM 559 O O . ALA A 1 73 ? -1.718 -6.829 -0.567 1.00 88.12 73 ALA A O 1
ATOM 560 N N . GLY A 1 74 ? 0.477 -7.252 -0.754 1.00 89.94 74 GLY A N 1
ATOM 561 C CA . GLY A 1 74 ? 0.596 -8.002 0.497 1.00 89.94 74 GLY A CA 1
ATOM 562 C C . GLY A 1 74 ? 0.327 -7.144 1.733 1.00 89.94 74 GLY A C 1
ATOM 563 O O . GLY A 1 74 ? -0.375 -7.582 2.641 1.00 89.94 74 GLY A O 1
ATOM 564 N N . VAL A 1 75 ? 0.815 -5.900 1.753 1.00 91.50 75 VAL A N 1
ATOM 565 C CA . VAL A 1 75 ? 0.527 -4.949 2.841 1.00 91.50 75 VAL A CA 1
ATOM 566 C C . VAL A 1 75 ? -0.955 -4.568 2.853 1.00 91.50 75 VAL A C 1
ATOM 568 O O . VAL A 1 75 ? -1.558 -4.506 3.923 1.00 91.50 75 VAL A O 1
ATOM 571 N N . LEU A 1 76 ? -1.569 -4.362 1.684 1.00 89.81 76 LEU A N 1
ATOM 572 C CA . LEU A 1 76 ? -3.006 -4.093 1.586 1.00 89.81 76 LEU A CA 1
ATOM 573 C C . LEU A 1 76 ? -3.846 -5.294 2.048 1.00 89.81 76 LEU A C 1
ATOM 575 O O . LEU A 1 76 ? -4.847 -5.111 2.737 1.00 89.81 76 LEU A O 1
ATOM 579 N N . LEU A 1 77 ? -3.433 -6.516 1.704 1.00 90.69 77 LEU A N 1
ATOM 580 C CA . LEU A 1 77 ? -4.075 -7.741 2.175 1.00 90.69 77 LEU A CA 1
ATOM 581 C C . LEU A 1 77 ? -3.969 -7.857 3.699 1.00 90.69 77 LEU A C 1
ATOM 583 O O . LEU A 1 77 ? -4.965 -8.142 4.355 1.00 90.69 77 LEU A O 1
ATOM 587 N N . LEU A 1 78 ? -2.792 -7.583 4.269 1.00 91.75 78 LEU A N 1
ATOM 588 C CA . LEU A 1 78 ? -2.596 -7.565 5.718 1.00 91.75 78 LEU A CA 1
ATOM 589 C C . LEU A 1 78 ? -3.501 -6.526 6.390 1.00 91.75 78 LEU A C 1
ATOM 591 O O . LEU A 1 78 ? -4.118 -6.832 7.404 1.00 91.75 78 LEU A O 1
ATOM 595 N N . TYR A 1 79 ? -3.622 -5.329 5.809 1.00 91.19 79 TYR A N 1
ATOM 596 C CA . TYR A 1 79 ? -4.589 -4.334 6.268 1.00 91.19 79 TYR A CA 1
ATOM 597 C C . TYR A 1 79 ? -6.020 -4.878 6.246 1.00 91.19 79 TYR A C 1
ATOM 599 O O . TYR A 1 79 ? -6.711 -4.759 7.250 1.00 91.19 79 TYR A O 1
ATOM 607 N N . ALA A 1 80 ? -6.457 -5.488 5.141 1.00 89.19 80 ALA A N 1
ATOM 608 C CA . ALA A 1 80 ? -7.814 -6.015 5.016 1.00 89.19 80 ALA A CA 1
ATOM 609 C C . ALA A 1 80 ? -8.097 -7.123 6.042 1.00 89.19 80 ALA A C 1
ATOM 611 O O . ALA A 1 80 ? -9.171 -7.148 6.633 1.00 89.19 80 ALA A O 1
ATOM 612 N N . VAL A 1 81 ? -7.123 -8.003 6.287 1.00 90.81 81 VAL A N 1
ATOM 613 C CA . VAL A 1 81 ? -7.215 -9.061 7.302 1.00 90.81 81 VAL A CA 1
ATOM 614 C C . VAL A 1 81 ? -7.292 -8.463 8.704 1.00 90.81 81 VAL A C 1
ATOM 616 O O . VAL A 1 81 ? -8.156 -8.849 9.480 1.00 90.81 81 VAL A O 1
ATOM 619 N N . LEU A 1 82 ? -6.418 -7.512 9.036 1.00 88.62 82 LEU A N 1
ATOM 620 C CA . LEU A 1 82 ? -6.435 -6.876 10.352 1.00 88.62 82 LEU A CA 1
ATOM 621 C C . LEU A 1 82 ? -7.716 -6.078 10.569 1.00 88.62 82 LEU A C 1
ATOM 623 O O . LEU A 1 82 ? -8.313 -6.195 11.627 1.00 88.62 82 LEU A O 1
ATOM 627 N N . TRP A 1 83 ? -8.169 -5.329 9.565 1.00 85.38 83 TRP A N 1
ATOM 628 C CA . TRP A 1 83 ? -9.429 -4.599 9.631 1.00 85.38 83 TRP A CA 1
ATOM 629 C C . TRP A 1 83 ? -10.622 -5.543 9.826 1.00 85.38 83 TRP A C 1
ATOM 631 O O . TRP A 1 83 ? -11.460 -5.269 10.675 1.00 85.38 83 TRP A O 1
ATOM 641 N N . LEU A 1 84 ? -10.650 -6.693 9.141 1.00 85.38 84 LEU A N 1
ATOM 642 C CA . LEU A 1 84 ? -11.686 -7.716 9.328 1.00 85.38 84 LEU A CA 1
ATOM 643 C C . LEU A 1 84 ? -11.770 -8.226 10.778 1.00 85.38 84 LEU A C 1
ATOM 645 O O . LEU A 1 84 ? -12.860 -8.550 11.238 1.00 85.38 84 LEU A O 1
ATOM 649 N N . PHE A 1 85 ? -10.640 -8.310 11.484 1.00 84.12 85 PHE A N 1
ATOM 650 C CA . PHE A 1 85 ? -10.590 -8.746 12.884 1.00 84.12 85 PHE A CA 1
ATOM 651 C C . PHE A 1 85 ? -10.725 -7.604 13.906 1.00 84.12 85 PHE A C 1
ATOM 653 O O . PHE A 1 85 ? -10.971 -7.881 15.077 1.00 84.12 85 PHE A O 1
ATOM 660 N N . ASP A 1 8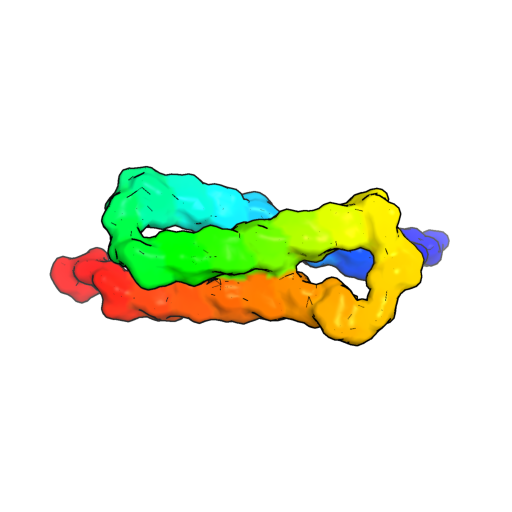6 ? -10.544 -6.349 13.487 1.00 73.50 86 ASP A N 1
ATOM 661 C CA . ASP A 1 86 ? -10.627 -5.152 14.340 1.00 73.50 86 ASP A CA 1
ATOM 662 C C . ASP A 1 86 ? -12.051 -4.566 14.376 1.00 73.50 86 ASP A C 1
ATOM 664 O O . ASP A 1 86 ? -12.394 -3.836 15.302 1.00 73.50 86 ASP A O 1
ATOM 668 N N . ASP A 1 87 ? -12.892 -4.884 13.385 1.00 61.53 87 ASP A N 1
ATOM 669 C CA . ASP A 1 87 ? -14.216 -4.282 13.239 1.00 61.53 87 ASP A CA 1
ATOM 670 C C . ASP A 1 87 ? -15.244 -4.838 14.256 1.00 61.53 87 ASP A C 1
ATOM 672 O O . ASP A 1 87 ? -15.590 -6.023 14.199 1.00 61.53 87 ASP A O 1
ATOM 676 N N . PRO A 1 88 ? -15.824 -4.003 15.144 1.00 54.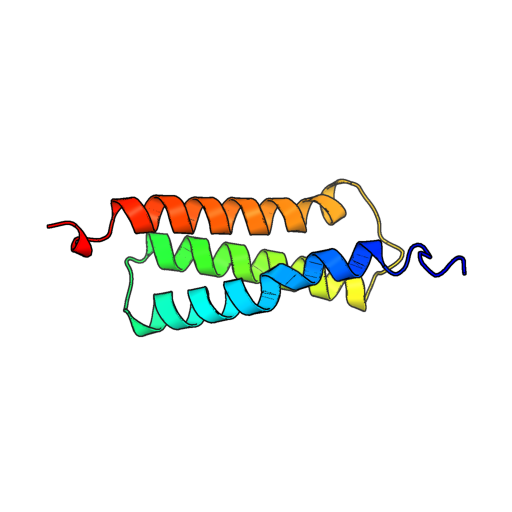69 88 PRO A N 1
ATOM 677 C CA . PRO A 1 88 ? -16.947 -4.393 15.998 1.00 54.69 88 PRO A CA 1
ATOM 678 C C . PRO A 1 88 ? -18.267 -4.549 15.223 1.00 54.69 88 PRO A C 1
ATOM 680 O O . PRO A 1 88 ? -19.282 -4.872 15.820 1.00 54.69 88 PRO A O 1
ATOM 683 N N . LEU A 1 89 ? -18.296 -4.377 13.895 1.00 50.22 89 LEU A N 1
ATOM 684 C CA . LEU A 1 89 ? -19.471 -4.653 13.046 1.00 50.22 89 LEU A CA 1
ATOM 685 C C . LEU A 1 89 ? -19.899 -6.143 13.004 1.00 50.22 89 LEU A C 1
ATOM 687 O O . LEU A 1 89 ? -20.893 -6.470 12.355 1.00 50.22 89 LEU A O 1
ATOM 691 N N . TRP A 1 90 ? -19.180 -7.035 13.699 1.00 49.66 90 TRP A N 1
ATOM 692 C CA . TRP A 1 90 ? -19.573 -8.425 13.989 1.00 49.66 90 TRP A CA 1
ATOM 693 C C . TRP A 1 90 ? -20.100 -8.635 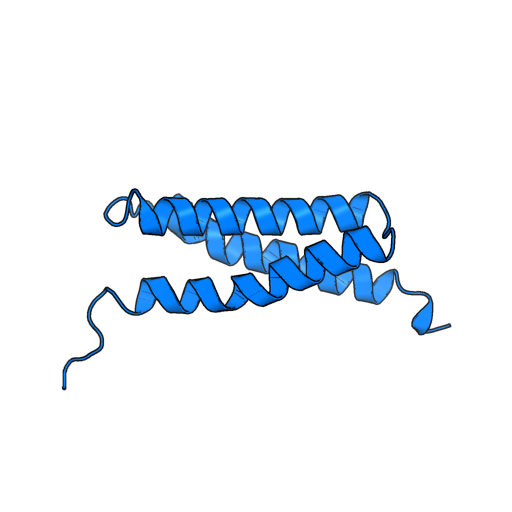15.426 1.00 49.66 90 TRP A C 1
ATOM 695 O O . TRP A 1 90 ? -20.396 -9.775 15.795 1.00 49.66 90 TRP A O 1
ATOM 705 N N . SER A 1 91 ? -20.220 -7.575 16.234 1.00 40.41 91 SER A N 1
ATOM 706 C CA . SER A 1 91 ? -20.775 -7.601 17.600 1.00 40.41 91 SER A CA 1
ATOM 707 C C . SER A 1 91 ? -21.900 -6.593 17.792 1.00 40.41 91 SER A C 1
ATOM 709 O O . SER A 1 91 ? -21.662 -5.401 17.500 1.00 40.41 91 SER A O 1
#

Sequence (91 aa):
MTLCGPATESYTYLILAPAIVLTVAHAYGARQPVLLRGLVSTAFTFQLLAAARASFFPHFKPFWALSIQPLSAGVLLLYAVLWLFDDPLWS

Secondary structure (DSSP, 8-state):
-----TTTHHHHGGGHHHHHHHHHHHHHHTT--HHHHHHHHHHHHHHHHHHHHHHH-TT---HHHHHHHHHHHHHHHHHHHHHHHH-GGG-

Radius of gyration: 15.51 Å; chains: 1; bounding box: 37×20×51 Å